Protein AF-A0A7S2HKS1-F1 (afdb_monomer_lite)

Structure (mmCIF, N/CA/C/O backbone):
data_AF-A0A7S2HKS1-F1
#
_entry.id   AF-A0A7S2HKS1-F1
#
loop_
_atom_site.group_PDB
_atom_site.id
_atom_site.type_symbol
_atom_site.label_atom_id
_atom_site.label_alt_id
_atom_site.label_comp_id
_atom_site.label_asym_id
_atom_site.label_entity_id
_atom_site.label_seq_id
_atom_site.pdbx_PDB_ins_code
_atom_site.Cartn_x
_atom_site.Cartn_y
_atom_site.Cartn_z
_atom_site.occupancy
_atom_site.B_iso_or_equiv
_atom_site.auth_seq_id
_atom_site.auth_comp_id
_atom_site.auth_asym_id
_atom_site.auth_atom_id
_atom_site.pdbx_PDB_model_num
ATOM 1 N N . ASP A 1 1 ? 6.306 -8.922 8.620 1.00 60.72 1 ASP A N 1
ATOM 2 C CA . ASP A 1 1 ? 5.265 -7.931 8.280 1.00 60.72 1 ASP A CA 1
ATOM 3 C C . ASP A 1 1 ? 4.071 -8.601 7.630 1.00 60.72 1 ASP A C 1
ATOM 5 O O . ASP A 1 1 ? 4.228 -9.207 6.577 1.00 60.72 1 ASP A O 1
ATOM 9 N N . ALA A 1 2 ? 2.890 -8.480 8.241 1.00 64.69 2 ALA A N 1
ATOM 10 C CA . ALA A 1 2 ? 1.619 -9.014 7.730 1.00 64.69 2 ALA A CA 1
ATOM 11 C C . ALA A 1 2 ? 1.342 -8.636 6.260 1.00 64.69 2 ALA A C 1
ATOM 13 O O . ALA A 1 2 ? 0.835 -9.431 5.475 1.00 64.69 2 ALA A O 1
ATOM 14 N N . VAL A 1 3 ? 1.780 -7.439 5.858 1.00 67.31 3 VAL A N 1
ATOM 15 C CA . VAL A 1 3 ? 1.648 -6.917 4.490 1.00 67.31 3 VAL A CA 1
ATOM 16 C C . VAL A 1 3 ? 2.404 -7.772 3.468 1.00 67.31 3 VAL A C 1
ATOM 18 O O . VAL A 1 3 ? 1.945 -7.926 2.342 1.00 67.31 3 VAL A O 1
ATOM 21 N N . TYR A 1 4 ? 3.550 -8.350 3.845 1.00 70.81 4 TYR A N 1
ATOM 22 C CA . TYR A 1 4 ? 4.342 -9.205 2.956 1.00 70.81 4 TYR A CA 1
ATOM 23 C C . TYR A 1 4 ? 3.712 -10.584 2.750 1.00 70.81 4 TYR A C 1
ATOM 25 O O . TYR A 1 4 ? 3.828 -11.147 1.663 1.00 70.81 4 TYR A O 1
ATOM 33 N N . ALA A 1 5 ? 3.008 -11.092 3.763 1.00 70.69 5 ALA A N 1
ATOM 34 C CA . ALA A 1 5 ? 2.271 -12.348 3.675 1.00 70.69 5 ALA A CA 1
ATOM 35 C C . ALA A 1 5 ? 1.023 -12.240 2.779 1.00 70.69 5 ALA A C 1
ATOM 37 O O . ALA A 1 5 ? 0.452 -13.257 2.406 1.00 70.69 5 ALA A O 1
ATOM 38 N N . GLY A 1 6 ? 0.591 -11.020 2.426 1.00 65.62 6 GLY A N 1
ATOM 39 C CA . GLY A 1 6 ? -0.648 -10.806 1.670 1.00 65.62 6 GLY A CA 1
ATOM 40 C C . GLY A 1 6 ? -1.906 -11.158 2.455 1.00 65.62 6 GLY A C 1
ATOM 41 O O . GLY A 1 6 ? -2.995 -11.228 1.885 1.00 65.62 6 GLY A O 1
ATOM 42 N N . GLU A 1 7 ? -1.772 -11.361 3.764 1.00 73.50 7 GLU A N 1
ATOM 43 C CA . GLU A 1 7 ? -2.875 -11.691 4.648 1.00 73.50 7 GLU A CA 1
ATOM 44 C C . GLU A 1 7 ? -3.752 -10.457 4.848 1.00 73.50 7 GLU A C 1
ATOM 46 O O . GLU A 1 7 ? -3.528 -9.627 5.732 1.00 73.50 7 GLU A O 1
ATOM 51 N N . LEU A 1 8 ? -4.789 -10.355 4.016 1.00 72.44 8 LEU A N 1
ATOM 52 C CA . LEU A 1 8 ? -5.833 -9.343 4.144 1.00 72.44 8 LEU A CA 1
ATOM 53 C C . LEU A 1 8 ? -6.385 -9.301 5.573 1.00 72.44 8 LEU A C 1
ATOM 55 O O . LEU A 1 8 ? -6.566 -8.217 6.116 1.00 72.44 8 LEU A O 1
ATOM 59 N N . THR A 1 9 ? -6.590 -10.469 6.185 1.00 74.00 9 THR A N 1
ATOM 60 C CA . THR A 1 9 ? -7.102 -10.620 7.550 1.00 74.00 9 THR A CA 1
ATOM 61 C C . THR A 1 9 ? -6.151 -10.031 8.586 1.00 74.00 9 THR A C 1
ATOM 63 O O . THR A 1 9 ? -6.595 -9.358 9.506 1.00 74.00 9 THR A O 1
ATOM 66 N N . ALA A 1 10 ? -4.839 -10.208 8.423 1.00 71.50 10 ALA A N 1
ATOM 67 C CA . ALA A 1 10 ? -3.865 -9.629 9.339 1.00 71.50 10 ALA A CA 1
ATOM 68 C C . ALA A 1 10 ? -3.804 -8.099 9.196 1.00 71.50 10 ALA A C 1
ATOM 70 O O . ALA A 1 10 ? -3.773 -7.390 10.198 1.00 71.50 10 ALA A O 1
ATOM 71 N N . CYS A 1 11 ? -3.872 -7.566 7.969 1.00 67.62 11 CYS A N 1
ATOM 72 C CA . CYS A 1 11 ? -4.002 -6.121 7.753 1.00 67.62 11 CYS A CA 1
ATOM 73 C C . CYS A 1 11 ? -5.328 -5.564 8.302 1.00 67.62 11 CYS A C 1
ATOM 75 O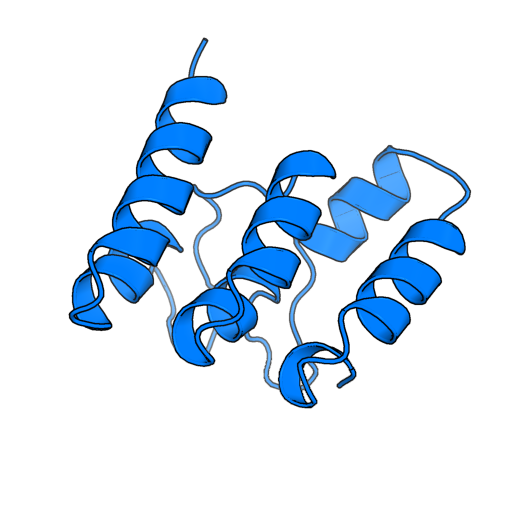 O . CYS A 1 11 ? -5.341 -4.462 8.840 1.00 67.62 11 CYS A O 1
ATOM 77 N N . GLN A 1 12 ? -6.424 -6.319 8.188 1.00 70.25 12 GLN A N 1
ATOM 78 C CA . GLN A 1 12 ? -7.728 -5.974 8.759 1.00 70.25 12 GLN A CA 1
ATOM 79 C C . GLN A 1 12 ? -7.695 -5.952 10.280 1.00 70.25 12 GLN A C 1
ATOM 81 O O . GLN A 1 12 ? -8.166 -4.986 10.862 1.00 70.25 12 GLN A O 1
ATOM 86 N N . ASN A 1 13 ? -7.105 -6.965 10.912 1.00 70.25 13 ASN A N 1
ATOM 87 C CA . ASN A 1 13 ? -6.995 -7.045 12.365 1.00 70.25 13 ASN A CA 1
ATOM 88 C C . ASN A 1 13 ? -6.140 -5.897 12.910 1.00 70.25 13 ASN A C 1
ATOM 90 O O . ASN A 1 13 ? -6.578 -5.204 13.819 1.00 70.25 13 ASN A O 1
ATOM 94 N N . LEU A 1 14 ? -4.997 -5.603 12.278 1.00 67.88 14 LEU A N 1
ATOM 95 C CA . LEU A 1 14 ? -4.156 -4.458 12.650 1.00 67.88 14 LEU A CA 1
ATOM 96 C C . LEU A 1 14 ? -4.891 -3.113 12.532 1.00 67.88 14 LEU A C 1
ATOM 98 O O . LEU A 1 14 ? -4.631 -2.204 13.311 1.00 67.88 14 LEU A O 1
ATOM 102 N N . LEU A 1 15 ? -5.806 -2.969 11.567 1.00 67.38 15 LEU A N 1
ATOM 103 C CA . LEU A 1 15 ? -6.627 -1.762 11.417 1.00 67.38 15 LEU A CA 1
ATOM 104 C C . LEU A 1 15 ? -7.849 -1.741 12.343 1.00 67.38 15 LEU A C 1
ATOM 106 O O . LEU A 1 15 ? -8.282 -0.660 12.742 1.00 67.38 15 LEU A O 1
ATOM 110 N N . ALA A 1 16 ? -8.386 -2.909 12.694 1.00 69.56 16 ALA A N 1
ATOM 111 C CA . ALA A 1 16 ? -9.471 -3.071 13.657 1.00 69.56 16 ALA A CA 1
ATOM 112 C C . ALA A 1 16 ? -9.001 -2.835 15.101 1.00 69.56 16 ALA A C 1
ATOM 114 O O . ALA A 1 16 ? -9.784 -2.375 15.924 1.00 69.56 16 ALA A O 1
ATOM 115 N N . GLU A 1 17 ? -7.727 -3.099 15.397 1.00 68.25 17 GLU A N 1
ATOM 116 C CA . GLU A 1 17 ? -7.092 -2.782 16.682 1.00 68.25 17 GLU A CA 1
ATOM 117 C C . GLU A 1 17 ? -6.871 -1.270 16.881 1.00 68.25 17 GLU A C 1
ATOM 119 O O . GLU A 1 17 ? -6.747 -0.806 18.014 1.00 68.25 17 GLU A O 1
ATOM 124 N N . CYS A 1 18 ? -6.868 -0.471 15.807 1.00 65.75 18 CYS A N 1
ATOM 125 C CA . CYS A 1 18 ? -6.829 0.985 15.915 1.00 65.75 18 CYS A CA 1
ATOM 126 C C . CYS A 1 18 ? -8.200 1.535 16.339 1.00 65.75 18 CYS A C 1
ATOM 128 O O . CYS A 1 18 ? -9.116 1.637 15.524 1.00 65.75 18 CYS A O 1
ATOM 130 N N . ASN A 1 19 ? -8.311 1.988 17.588 1.00 66.88 19 ASN A N 1
ATOM 131 C CA . ASN A 1 19 ? -9.538 2.559 18.164 1.00 66.88 19 ASN A CA 1
ATOM 132 C C . ASN A 1 19 ? -9.945 3.937 17.588 1.00 66.88 19 ASN A C 1
ATOM 134 O O . ASN A 1 19 ? -10.978 4.485 17.976 1.00 66.88 19 ASN A O 1
ATOM 138 N N . ASN A 1 20 ? -9.143 4.542 16.700 1.00 72.12 20 ASN A N 1
ATOM 139 C CA . ASN A 1 20 ? -9.298 5.937 16.281 1.00 72.12 20 ASN A CA 1
ATOM 140 C C . ASN A 1 20 ? -8.941 6.108 14.792 1.00 72.12 20 ASN A C 1
ATOM 142 O O . ASN A 1 20 ? -7.901 5.619 14.348 1.00 72.12 20 ASN A O 1
ATOM 146 N N . GLU A 1 21 ? -9.707 6.913 14.042 1.00 66.94 21 GLU A N 1
ATOM 147 C CA . GLU A 1 21 ? -9.420 7.242 12.627 1.00 66.94 21 GLU A CA 1
ATOM 148 C C . GLU A 1 21 ? -8.021 7.850 12.424 1.00 66.94 21 GLU A C 1
ATOM 150 O O . GLU A 1 21 ? -7.366 7.624 11.406 1.00 66.94 21 GLU A O 1
ATOM 155 N N . ASN A 1 22 ? -7.531 8.601 13.415 1.00 66.50 22 ASN A N 1
ATOM 156 C CA . ASN A 1 22 ? -6.203 9.213 13.376 1.00 66.50 22 ASN A CA 1
ATOM 157 C C . ASN A 1 22 ? -5.078 8.173 13.515 1.00 66.50 22 ASN A C 1
ATOM 159 O O . ASN A 1 22 ? -4.047 8.288 12.851 1.00 66.50 22 ASN A O 1
ATOM 163 N N . GLU A 1 23 ? -5.279 7.143 14.342 1.00 67.06 23 GLU A N 1
ATOM 164 C CA . GLU A 1 23 ? -4.341 6.022 14.445 1.00 67.06 23 GLU A CA 1
ATOM 165 C C . GLU A 1 23 ? -4.388 5.155 13.191 1.00 67.06 23 GLU A C 1
ATOM 167 O O . GLU A 1 23 ? -3.333 4.822 12.653 1.00 67.06 23 GLU A O 1
ATOM 172 N N . GLN A 1 24 ? -5.585 4.903 12.647 1.00 67.81 24 GLN A N 1
ATOM 173 C CA . GLN A 1 24 ? -5.745 4.216 11.364 1.00 67.81 24 GLN A CA 1
ATOM 174 C C . GLN A 1 24 ? -5.006 4.954 10.243 1.00 67.81 24 GLN A C 1
ATOM 176 O O . GLN A 1 24 ? -4.192 4.346 9.552 1.00 67.81 24 GLN A O 1
ATOM 181 N N . ARG A 1 25 ? -5.185 6.277 10.113 1.00 67.31 25 ARG A N 1
ATOM 182 C CA . ARG A 1 25 ? -4.466 7.110 9.129 1.00 67.31 25 ARG A CA 1
ATOM 183 C C . ARG A 1 25 ? -2.949 7.062 9.294 1.00 67.31 25 ARG A C 1
ATOM 185 O O . ARG A 1 25 ? -2.213 7.075 8.304 1.00 67.31 25 ARG A O 1
ATOM 192 N N . LYS A 1 26 ? -2.464 7.036 10.534 1.00 69.62 26 LYS A N 1
ATOM 193 C CA . LYS A 1 26 ? -1.032 6.955 10.834 1.00 69.62 26 LYS A CA 1
ATOM 194 C C . LYS A 1 26 ? -0.474 5.566 10.512 1.00 69.62 26 LYS A C 1
ATOM 196 O O . LYS A 1 26 ? 0.633 5.478 9.989 1.00 69.62 26 LYS A O 1
ATOM 201 N N . MET A 1 27 ? -1.262 4.517 10.746 1.00 70.19 27 MET A N 1
ATOM 202 C CA . MET A 1 27 ? -0.944 3.121 10.438 1.00 70.19 27 MET A CA 1
ATOM 203 C C . MET A 1 27 ? -0.889 2.869 8.923 1.00 70.19 27 MET A C 1
ATOM 205 O O . MET A 1 27 ? 0.077 2.296 8.425 1.00 70.19 27 MET A O 1
ATOM 209 N N . VAL A 1 28 ? -1.875 3.337 8.151 1.00 73.81 28 VAL A N 1
ATOM 210 C CA . VAL A 1 28 ? -1.909 3.118 6.688 1.00 73.81 28 VAL A CA 1
ATOM 211 C C . VAL A 1 28 ? -0.821 3.885 5.931 1.00 73.81 28 VAL A C 1
ATOM 213 O O . VAL A 1 28 ? -0.381 3.445 4.869 1.00 73.81 28 VAL A O 1
ATOM 216 N N . ASN A 1 29 ? -0.355 5.007 6.488 1.00 74.00 29 ASN A N 1
ATOM 217 C CA . ASN A 1 29 ? 0.798 5.758 5.985 1.00 74.00 29 ASN A CA 1
ATOM 218 C C . ASN A 1 29 ? 2.116 5.350 6.673 1.00 74.00 29 ASN A C 1
ATOM 220 O O . ASN A 1 29 ? 3.144 6.003 6.477 1.00 74.00 29 ASN A O 1
ATOM 224 N N . HIS A 1 30 ? 2.103 4.283 7.477 1.00 75.56 30 HIS A N 1
ATOM 225 C CA . HIS A 1 30 ? 3.293 3.776 8.144 1.00 75.56 30 HIS A CA 1
ATOM 226 C C . HIS A 1 30 ? 4.214 3.053 7.153 1.00 75.56 30 HIS A C 1
ATOM 228 O O . HIS A 1 30 ? 3.808 2.594 6.078 1.00 75.56 30 HIS A O 1
ATOM 234 N N . THR A 1 31 ? 5.486 2.941 7.526 1.00 75.56 31 THR A N 1
ATOM 235 C CA . THR A 1 31 ? 6.492 2.191 6.775 1.00 75.56 31 THR A CA 1
ATOM 236 C C . THR A 1 31 ? 6.732 0.809 7.384 1.00 75.56 31 THR A C 1
ATOM 238 O O . THR A 1 31 ? 6.669 0.643 8.598 1.00 75.56 31 THR A O 1
ATOM 241 N N . THR A 1 32 ? 7.036 -0.191 6.566 1.00 75.06 32 THR A N 1
ATOM 242 C CA . THR A 1 32 ? 7.473 -1.525 6.996 1.00 75.06 32 THR A CA 1
ATOM 243 C C . THR A 1 32 ? 8.779 -1.459 7.783 1.00 75.06 32 THR A C 1
ATOM 245 O O . THR A 1 32 ? 9.449 -0.422 7.814 1.00 75.06 32 THR A O 1
ATOM 248 N N . VAL A 1 33 ? 9.217 -2.589 8.347 1.00 72.12 33 VAL A N 1
ATOM 249 C CA . VAL A 1 33 ? 10.538 -2.682 9.004 1.00 72.12 33 VAL A CA 1
ATOM 250 C C . VAL A 1 33 ? 11.702 -2.357 8.057 1.00 72.12 33 VAL A C 1
ATOM 252 O O . VAL A 1 33 ? 12.797 -2.032 8.501 1.00 72.12 33 VAL A O 1
ATOM 255 N N . ARG A 1 34 ? 11.466 -2.406 6.738 1.00 66.88 34 ARG A N 1
ATOM 256 C CA . ARG A 1 34 ? 12.418 -2.015 5.685 1.00 66.88 34 ARG A CA 1
ATOM 257 C C . ARG A 1 34 ? 12.320 -0.536 5.289 1.00 66.88 34 ARG A C 1
ATOM 259 O O . ARG A 1 34 ? 13.001 -0.103 4.363 1.00 66.88 34 ARG A O 1
ATOM 266 N N . GLY A 1 35 ? 11.461 0.229 5.958 1.00 70.00 35 GLY A N 1
ATOM 267 C CA . GLY A 1 35 ? 11.189 1.633 5.665 1.00 70.00 35 GLY A CA 1
ATOM 268 C C . GLY A 1 35 ? 10.327 1.868 4.417 1.00 70.00 35 GLY A C 1
ATOM 269 O O . GLY A 1 35 ? 10.157 3.018 4.014 1.00 70.00 35 GLY A O 1
ATOM 270 N N . GLU A 1 36 ? 9.749 0.816 3.824 1.00 72.75 36 GLU A N 1
ATOM 271 C CA . GLU A 1 36 ? 8.857 0.925 2.662 1.00 72.75 36 GLU A CA 1
ATOM 272 C C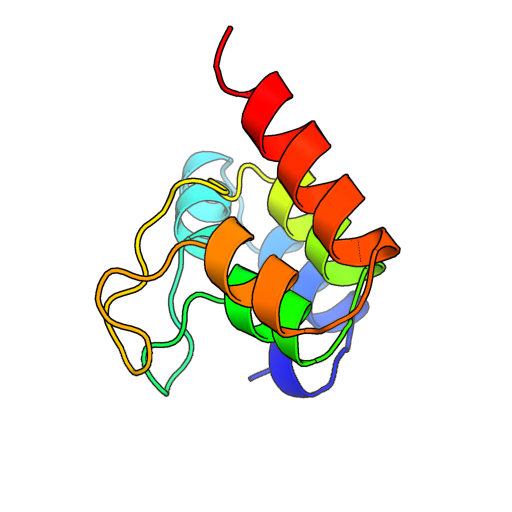 . GLU A 1 36 ? 7.457 1.324 3.099 1.00 72.75 36 GLU A C 1
ATOM 274 O O . GLU A 1 36 ? 6.910 0.726 4.015 1.00 72.75 36 GLU A O 1
ATOM 279 N N . LEU A 1 37 ? 6.817 2.266 2.414 1.00 80.44 37 LEU A N 1
ATOM 280 C CA . LEU A 1 37 ? 5.416 2.579 2.689 1.00 80.44 37 LEU A CA 1
ATOM 281 C C . LEU A 1 37 ? 4.540 1.326 2.502 1.00 80.44 37 LEU A C 1
ATOM 283 O O . LEU A 1 37 ? 4.627 0.655 1.472 1.00 80.44 37 LEU A O 1
ATOM 287 N N . VAL A 1 38 ? 3.675 1.019 3.469 1.00 81.31 38 VAL A N 1
ATOM 288 C CA . VAL A 1 38 ? 2.827 -0.190 3.454 1.00 81.31 38 VAL A CA 1
ATOM 289 C C . VAL A 1 38 ? 1.989 -0.288 2.171 1.00 81.31 38 V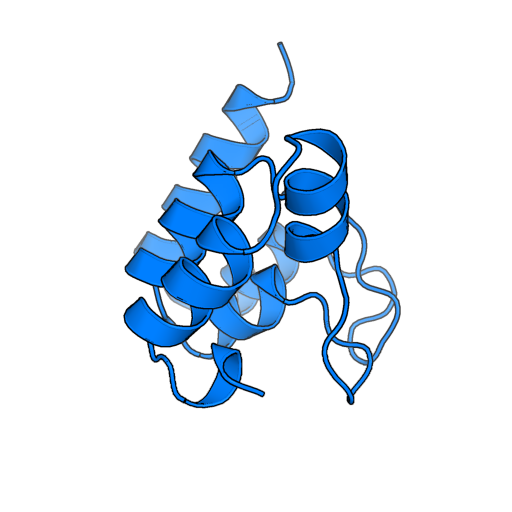AL A C 1
ATOM 291 O O . VAL A 1 38 ? 1.920 -1.352 1.551 1.00 81.31 38 VAL A O 1
ATOM 294 N N . LEU A 1 39 ? 1.453 0.841 1.694 1.00 83.19 39 LEU A N 1
ATOM 295 C CA . LEU A 1 39 ? 0.728 0.923 0.424 1.00 83.19 39 LEU A CA 1
ATOM 296 C C . LEU A 1 39 ? 1.586 0.482 -0.778 1.00 83.19 39 LEU A C 1
ATOM 298 O O . LEU A 1 39 ? 1.105 -0.252 -1.635 1.00 83.19 39 LEU A O 1
ATOM 302 N N . ILE A 1 40 ? 2.868 0.863 -0.823 1.00 80.12 40 ILE A N 1
ATOM 303 C CA . ILE A 1 40 ? 3.810 0.493 -1.898 1.00 80.12 40 ILE A CA 1
ATOM 304 C C . ILE A 1 40 ? 4.065 -1.005 -1.922 1.00 80.12 40 ILE A C 1
ATOM 306 O O . ILE A 1 40 ? 4.139 -1.599 -2.997 1.00 80.12 40 ILE A O 1
ATOM 310 N N . VAL A 1 41 ? 4.199 -1.621 -0.750 1.00 82.12 41 VAL A N 1
ATOM 311 C CA . VAL A 1 41 ? 4.406 -3.065 -0.656 1.00 82.12 41 VAL A CA 1
ATOM 312 C C . VAL A 1 41 ? 3.182 -3.801 -1.193 1.00 82.12 41 VAL A C 1
ATOM 314 O O . VAL A 1 41 ? 3.351 -4.687 -2.023 1.00 82.12 41 VAL A O 1
ATOM 317 N N . ALA A 1 42 ? 1.967 -3.375 -0.836 1.00 83.44 42 ALA A N 1
ATOM 318 C CA . ALA A 1 42 ? 0.737 -3.947 -1.390 1.00 83.44 42 ALA A CA 1
ATOM 319 C C . ALA A 1 42 ? 0.646 -3.789 -2.920 1.00 83.44 42 ALA A C 1
ATOM 321 O O . ALA A 1 42 ? 0.204 -4.700 -3.611 1.00 83.44 42 ALA A O 1
ATOM 322 N N . ILE A 1 43 ? 1.111 -2.663 -3.468 1.00 83.69 43 ILE A N 1
ATOM 323 C CA . ILE A 1 43 ? 1.155 -2.411 -4.919 1.00 83.69 43 ILE A CA 1
ATOM 324 C C . ILE A 1 43 ? 2.167 -3.321 -5.614 1.00 83.69 43 ILE A C 1
ATOM 326 O O . ILE A 1 43 ? 1.871 -3.898 -6.658 1.00 83.69 43 ILE A O 1
ATOM 330 N N . ARG A 1 44 ? 3.367 -3.446 -5.039 1.00 81.44 44 ARG A N 1
ATOM 331 C CA . ARG A 1 44 ? 4.469 -4.235 -5.601 1.00 81.44 44 ARG A CA 1
ATOM 332 C C . ARG A 1 44 ? 4.187 -5.732 -5.537 1.00 81.44 44 ARG A C 1
ATOM 334 O O . ARG A 1 44 ? 4.514 -6.443 -6.478 1.00 81.44 44 ARG A O 1
ATOM 341 N N . LEU A 1 45 ? 3.619 -6.188 -4.423 1.00 82.25 45 LEU A N 1
ATOM 342 C CA . LEU A 1 45 ? 3.214 -7.579 -4.213 1.00 82.25 45 LEU A CA 1
ATOM 343 C C . LEU A 1 45 ? 1.860 -7.901 -4.840 1.00 82.25 45 LEU A C 1
ATOM 345 O O . LEU A 1 45 ? 1.450 -9.053 -4.833 1.00 82.25 45 LEU A O 1
ATOM 349 N N . GLU A 1 46 ? 1.211 -6.895 -5.424 1.00 80.81 46 GLU A N 1
ATOM 350 C CA . GLU A 1 46 ? 0.011 -7.063 -6.219 1.00 80.81 46 GLU A CA 1
ATOM 351 C C . GLU A 1 46 ? -1.197 -7.576 -5.422 1.00 80.81 46 GLU A C 1
ATOM 353 O O . GLU A 1 46 ? -1.918 -8.488 -5.820 1.00 80.81 46 GLU A O 1
ATOM 358 N N . TYR A 1 47 ? -1.442 -6.939 -4.281 1.00 85.25 47 TYR A N 1
ATOM 359 C CA . TYR A 1 47 ? -2.542 -7.259 -3.382 1.00 85.25 47 TYR A CA 1
ATOM 360 C C . TYR A 1 47 ? -3.673 -6.231 -3.510 1.00 85.25 47 TYR A C 1
ATOM 362 O O . TYR A 1 47 ? -3.821 -5.375 -2.638 1.00 85.25 47 TYR A O 1
ATOM 370 N N . PRO A 1 48 ? -4.525 -6.301 -4.555 1.00 82.50 48 PRO A N 1
ATOM 371 C CA . PRO A 1 48 ? -5.559 -5.298 -4.812 1.00 82.50 48 PRO A CA 1
ATOM 372 C C . PRO A 1 48 ? -6.556 -5.144 -3.663 1.00 82.50 48 PRO A C 1
ATOM 374 O O . PRO A 1 48 ? -7.041 -4.042 -3.418 1.00 82.50 48 PRO A O 1
ATOM 377 N N . ASN A 1 49 ? -6.851 -6.229 -2.943 1.00 85.44 49 ASN A N 1
ATOM 378 C CA . ASN A 1 49 ? -7.736 -6.191 -1.779 1.00 85.44 49 ASN A CA 1
ATOM 379 C C . ASN A 1 49 ? -7.106 -5.392 -0.634 1.00 85.44 49 ASN A C 1
ATOM 381 O O . ASN A 1 49 ? -7.765 -4.538 -0.049 1.00 85.44 49 ASN A O 1
ATOM 385 N N . VAL A 1 50 ? -5.814 -5.608 -0.373 1.00 83.25 50 VAL A N 1
ATOM 386 C CA . VAL A 1 50 ? -5.055 -4.852 0.631 1.00 83.25 50 VAL A CA 1
ATOM 387 C C . VAL A 1 50 ? -4.909 -3.393 0.193 1.00 83.25 50 VAL A C 1
ATOM 389 O O . VAL A 1 50 ? -5.135 -2.493 0.993 1.00 83.25 50 VAL A O 1
ATOM 392 N N . THR A 1 51 ? -4.620 -3.129 -1.086 1.00 84.19 51 THR A N 1
ATOM 393 C CA . THR A 1 51 ? -4.541 -1.769 -1.646 1.00 84.19 51 THR A CA 1
ATOM 394 C C . THR A 1 51 ? -5.854 -1.007 -1.467 1.00 84.19 51 THR A C 1
ATOM 396 O O . THR A 1 51 ? -5.838 0.116 -0.968 1.00 84.19 51 THR A O 1
ATOM 399 N N . LYS A 1 52 ? -6.994 -1.619 -1.819 1.00 83.81 52 LYS A N 1
ATOM 400 C CA . LYS A 1 52 ? -8.330 -1.037 -1.612 1.00 83.81 52 LYS A CA 1
ATOM 401 C C . LYS A 1 52 ? -8.582 -0.715 -0.151 1.00 83.81 52 LYS A C 1
ATOM 403 O O . LYS A 1 52 ? -9.076 0.365 0.153 1.00 83.81 52 LYS A O 1
ATOM 408 N N . LEU A 1 53 ? -8.237 -1.646 0.731 1.00 82.75 53 LEU A N 1
ATOM 409 C CA . LEU A 1 53 ? -8.467 -1.500 2.155 1.00 82.75 53 LEU A CA 1
ATOM 410 C C . LEU A 1 53 ? -7.648 -0.340 2.729 1.00 82.75 53 LEU A C 1
ATOM 412 O O . LEU A 1 53 ? -8.205 0.554 3.354 1.00 82.75 53 LEU A O 1
ATOM 416 N N . LEU A 1 54 ? -6.351 -0.281 2.428 1.00 82.31 54 LEU A N 1
ATOM 417 C CA . LEU A 1 54 ? -5.483 0.816 2.859 1.00 82.31 54 LEU A CA 1
ATOM 418 C C . LEU A 1 54 ? -6.004 2.179 2.380 1.00 82.31 54 LEU A C 1
ATOM 420 O O . LEU A 1 54 ? -6.079 3.118 3.166 1.00 82.31 54 LEU A O 1
ATOM 424 N N . ILE A 1 55 ? -6.409 2.280 1.111 1.00 82.56 55 ILE A N 1
ATOM 425 C CA . ILE A 1 55 ? -6.984 3.508 0.538 1.00 82.56 55 ILE A CA 1
ATOM 426 C C . ILE A 1 55 ? -8.292 3.887 1.240 1.00 82.56 55 ILE A C 1
ATOM 428 O O . ILE A 1 55 ? -8.479 5.054 1.582 1.00 82.56 55 ILE A O 1
ATOM 432 N N . ALA A 1 56 ? -9.179 2.918 1.484 1.00 81.56 56 ALA A N 1
ATOM 433 C CA . ALA A 1 56 ? -10.451 3.142 2.169 1.00 81.56 56 ALA A CA 1
ATOM 434 C C . ALA A 1 56 ? -10.258 3.671 3.599 1.00 81.56 56 ALA A C 1
ATOM 436 O O . ALA A 1 56 ? -11.026 4.514 4.047 1.00 81.56 56 ALA A O 1
ATOM 437 N N . HIS A 1 57 ? -9.190 3.245 4.276 1.00 77.75 57 HIS A N 1
ATOM 438 C CA . HIS A 1 57 ? -8.803 3.730 5.604 1.00 77.75 57 HIS A CA 1
ATOM 439 C C . HIS A 1 57 ? -7.938 5.009 5.575 1.00 77.75 57 HIS A C 1
ATOM 441 O O . HIS A 1 57 ? -7.363 5.403 6.589 1.00 77.75 57 HIS A O 1
ATOM 447 N N . GLY A 1 58 ? -7.841 5.693 4.430 1.00 78.12 58 GLY A N 1
ATOM 448 C CA . GLY A 1 58 ? -7.185 6.998 4.324 1.00 78.12 58 GLY A CA 1
ATOM 449 C C . GLY A 1 58 ? -5.689 6.953 4.010 1.00 78.12 58 GLY A C 1
ATOM 450 O O . GLY A 1 58 ? -4.984 7.926 4.293 1.00 78.12 58 GLY A O 1
ATOM 451 N N . ALA A 1 59 ? -5.183 5.861 3.423 1.00 79.94 59 ALA A N 1
ATOM 452 C CA . ALA A 1 59 ? -3.838 5.858 2.853 1.00 79.94 59 ALA A CA 1
ATOM 453 C C . ALA A 1 59 ? -3.747 6.945 1.789 1.00 79.94 59 ALA A C 1
ATOM 455 O O . ALA A 1 59 ? -4.579 7.007 0.883 1.00 79.94 59 ALA A O 1
ATOM 456 N N . ASN A 1 60 ? -2.734 7.799 1.895 1.00 77.69 60 ASN A N 1
ATOM 457 C CA . ASN A 1 60 ? -2.563 8.888 0.954 1.00 77.69 60 ASN A CA 1
ATOM 458 C C . ASN A 1 60 ? -1.732 8.387 -0.248 1.00 77.69 60 ASN A C 1
ATOM 460 O O . ASN A 1 60 ? -0.533 8.116 -0.088 1.00 77.69 60 ASN A O 1
ATOM 464 N N . PRO A 1 61 ? -2.333 8.276 -1.452 1.00 75.44 61 PRO A N 1
ATOM 465 C CA . PRO A 1 61 ? -1.654 7.790 -2.652 1.00 75.44 61 PRO A CA 1
ATOM 466 C C . PRO A 1 61 ? -0.591 8.766 -3.183 1.00 75.44 61 PRO A C 1
ATOM 468 O O . PRO A 1 61 ? 0.221 8.382 -4.025 1.00 75.44 61 PRO A O 1
ATOM 471 N N . ALA A 1 62 ? -0.563 10.008 -2.692 1.00 76.12 62 ALA A N 1
ATOM 472 C CA . ALA A 1 62 ? 0.450 11.012 -3.010 1.00 76.12 62 ALA A CA 1
ATOM 473 C C . ALA A 1 62 ? 1.668 10.963 -2.072 1.00 76.12 62 ALA A C 1
ATOM 475 O O . ALA A 1 62 ? 2.659 11.660 -2.309 1.00 76.12 62 ALA A O 1
ATOM 476 N N . THR A 1 63 ? 1.627 10.148 -1.010 1.00 76.88 63 THR A N 1
ATOM 477 C CA . THR A 1 63 ? 2.722 10.057 -0.037 1.00 76.88 63 THR A CA 1
ATOM 478 C C . THR A 1 63 ? 4.012 9.637 -0.724 1.00 76.88 63 THR A C 1
ATOM 480 O O . THR A 1 63 ? 4.109 8.556 -1.302 1.00 76.88 63 THR A O 1
ATOM 483 N N . LYS A 1 64 ? 5.036 10.485 -0.633 1.00 73.38 64 LYS A N 1
ATOM 484 C CA . LYS A 1 64 ? 6.363 10.156 -1.146 1.00 73.38 64 LYS A CA 1
ATOM 485 C C . LYS A 1 64 ? 7.020 9.130 -0.233 1.00 73.38 64 LYS A C 1
ATOM 487 O O . LYS A 1 64 ? 7.134 9.333 0.976 1.00 73.38 64 LYS A O 1
ATOM 492 N N . CYS A 1 65 ? 7.482 8.040 -0.826 1.00 69.25 65 CYS A N 1
ATOM 493 C CA . CYS A 1 65 ? 8.278 7.045 -0.134 1.00 69.25 65 CYS A CA 1
ATOM 494 C C . CYS A 1 65 ? 9.610 7.661 0.309 1.00 69.25 65 CYS A C 1
ATOM 496 O O . CYS A 1 65 ? 10.202 8.474 -0.406 1.00 69.25 65 CYS A O 1
ATOM 498 N N . LYS A 1 66 ? 10.093 7.256 1.486 1.00 69.69 66 LYS A N 1
ATOM 499 C CA . LYS A 1 66 ? 11.409 7.669 1.991 1.00 69.69 66 LYS A CA 1
ATOM 500 C C . LYS A 1 66 ? 12.507 6.694 1.577 1.00 69.69 66 LYS A C 1
ATOM 502 O O . LYS A 1 66 ? 13.506 7.134 1.031 1.00 69.69 66 LYS A O 1
ATOM 507 N N . VAL A 1 67 ? 12.327 5.390 1.777 1.00 64.38 67 VAL A N 1
ATOM 508 C CA . VAL A 1 67 ? 13.292 4.343 1.386 1.00 64.38 67 VAL A CA 1
ATOM 509 C C . VAL A 1 67 ? 12.552 3.043 1.037 1.00 64.38 67 VAL A C 1
ATOM 511 O O . VAL A 1 67 ? 11.396 2.890 1.423 1.00 64.38 67 VAL A O 1
ATOM 514 N N . PRO A 1 68 ? 13.141 2.118 0.253 1.00 61.16 68 PRO A N 1
ATOM 515 C CA . PRO A 1 68 ? 14.287 2.293 -0.638 1.00 61.16 68 PRO A CA 1
ATOM 516 C C . PRO A 1 68 ? 13.930 3.123 -1.887 1.00 61.16 68 PRO A C 1
ATOM 518 O O . PRO A 1 68 ? 14.809 3.502 -2.649 1.00 61.16 68 PRO A O 1
ATOM 521 N N . TYR A 1 69 ? 12.649 3.444 -2.097 1.00 66.50 69 TYR A N 1
ATOM 522 C CA . TYR A 1 69 ? 12.163 4.215 -3.246 1.00 66.50 69 TYR A CA 1
ATOM 523 C C . TYR A 1 69 ? 12.062 5.714 -2.930 1.00 66.50 69 TYR A C 1
ATOM 525 O O . TYR A 1 69 ? 10.985 6.295 -3.078 1.00 66.50 69 TYR A O 1
ATOM 533 N N . SER A 1 70 ? 13.140 6.330 -2.433 1.00 68.06 70 SER A N 1
ATOM 534 C CA . SER A 1 70 ? 13.098 7.738 -2.009 1.00 68.06 70 SER A CA 1
ATOM 535 C C . SER A 1 70 ? 12.551 8.638 -3.124 1.00 68.06 70 SER A C 1
ATOM 537 O O . SER A 1 70 ? 12.896 8.494 -4.297 1.00 68.06 70 SER A O 1
ATOM 539 N N . GLY A 1 71 ? 11.590 9.496 -2.781 1.00 71.62 71 GLY A N 1
ATOM 540 C CA . GLY A 1 71 ? 10.943 10.406 -3.729 1.00 71.62 71 GLY A CA 1
ATOM 541 C C . GLY A 1 71 ? 9.930 9.763 -4.687 1.00 71.62 71 GLY A C 1
ATOM 542 O O . GLY A 1 71 ? 9.228 10.495 -5.382 1.00 71.62 71 GLY A O 1
ATOM 543 N N . SER A 1 72 ? 9.791 8.433 -4.709 1.00 79.50 72 SER A N 1
ATOM 544 C CA . SER A 1 72 ? 8.759 7.755 -5.506 1.00 79.50 72 SER A CA 1
ATOM 545 C C . SER A 1 72 ? 7.390 7.850 -4.840 1.00 79.50 72 SER A C 1
ATOM 547 O O . SER A 1 72 ? 7.281 7.789 -3.617 1.00 79.50 72 SER A O 1
ATOM 549 N N . THR A 1 73 ? 6.334 7.940 -5.641 1.00 81.75 73 THR A N 1
ATOM 550 C CA . THR A 1 73 ? 4.946 7.895 -5.170 1.00 81.75 73 THR A CA 1
ATOM 551 C C . THR A 1 73 ? 4.337 6.512 -5.418 1.00 81.75 73 THR A C 1
ATOM 553 O O . THR A 1 73 ? 4.798 5.782 -6.299 1.00 81.75 73 THR A O 1
ATOM 556 N N . PRO A 1 74 ? 3.273 6.138 -4.688 1.00 80.38 74 PRO A N 1
ATOM 557 C CA . PRO A 1 74 ? 2.440 4.974 -4.984 1.00 80.38 74 PRO A CA 1
ATOM 558 C C . PRO A 1 74 ? 2.107 4.828 -6.461 1.00 80.38 74 PRO A C 1
ATOM 560 O O . PRO A 1 74 ? 2.289 3.750 -7.029 1.00 80.38 74 PRO A O 1
ATOM 563 N N . LEU A 1 75 ? 1.740 5.934 -7.107 1.00 82.38 75 LEU A N 1
ATOM 564 C CA . LEU A 1 75 ? 1.459 5.955 -8.534 1.00 82.38 75 LEU A CA 1
ATOM 565 C C . LEU A 1 75 ? 2.696 5.618 -9.379 1.00 82.38 75 LEU A C 1
ATOM 567 O O . LEU A 1 75 ? 2.606 4.768 -10.260 1.00 82.38 75 LEU A O 1
ATOM 571 N N . SER A 1 76 ? 3.866 6.208 -9.098 1.00 83.19 76 SER A N 1
ATOM 572 C CA . SER A 1 76 ? 5.079 5.920 -9.879 1.00 83.19 76 SER A CA 1
ATOM 573 C C . SER A 1 76 ? 5.545 4.470 -9.730 1.00 83.19 76 SER A C 1
ATOM 575 O O . SER A 1 76 ? 6.090 3.891 -10.670 1.00 83.19 76 SER A O 1
ATOM 577 N N . VAL A 1 77 ? 5.312 3.843 -8.574 1.00 83.06 77 VAL A N 1
ATOM 578 C CA . VAL A 1 77 ? 5.613 2.419 -8.379 1.00 83.06 77 VAL A CA 1
ATOM 579 C C . VAL A 1 77 ? 4.592 1.523 -9.075 1.00 83.06 77 VAL A C 1
ATOM 581 O O . VAL A 1 77 ? 4.997 0.549 -9.704 1.00 83.06 77 VAL A O 1
ATOM 584 N N . ALA A 1 78 ? 3.302 1.863 -9.042 1.00 83.00 78 ALA A N 1
ATOM 585 C CA . ALA A 1 78 ? 2.283 1.112 -9.773 1.00 83.00 78 ALA A CA 1
ATOM 586 C C . ALA A 1 78 ? 2.495 1.168 -11.288 1.00 83.00 78 ALA A C 1
ATOM 588 O O . ALA A 1 78 ? 2.400 0.140 -11.950 1.00 83.00 78 ALA A O 1
ATOM 589 N N . MET A 1 79 ? 2.865 2.332 -11.832 1.00 82.94 79 MET A N 1
ATOM 590 C CA . MET A 1 79 ? 3.183 2.472 -13.260 1.00 82.94 79 MET A CA 1
ATOM 591 C C . MET A 1 79 ? 4.335 1.551 -13.680 1.00 82.94 79 MET A C 1
ATOM 593 O O . MET A 1 79 ? 4.314 0.984 -14.768 1.00 82.94 79 MET A O 1
ATOM 597 N N . ARG A 1 80 ? 5.316 1.337 -12.792 1.00 81.25 80 ARG A N 1
ATOM 598 C CA . ARG A 1 80 ? 6.427 0.404 -13.028 1.00 81.25 80 ARG A CA 1
ATOM 599 C C . ARG A 1 80 ? 6.045 -1.067 -12.891 1.00 81.25 8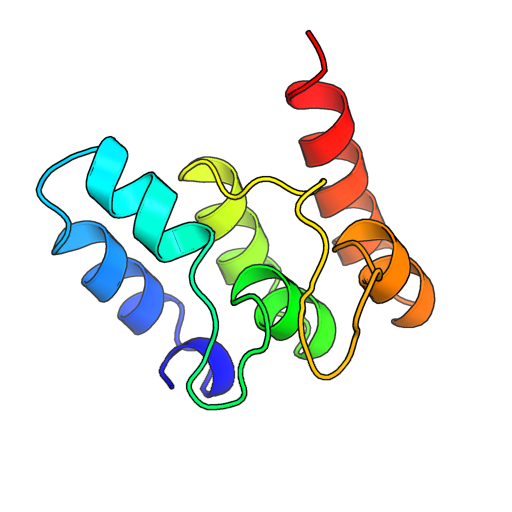0 ARG A C 1
ATOM 601 O O . ARG A 1 80 ? 6.815 -1.907 -13.343 1.00 81.25 80 ARG A O 1
ATOM 608 N N . SER A 1 81 ? 4.910 -1.406 -12.276 1.00 74.25 81 SER A N 1
ATOM 609 C CA . SER A 1 81 ? 4.546 -2.814 -12.075 1.00 74.25 81 SER A CA 1
ATOM 610 C C . SER A 1 81 ? 4.012 -3.491 -13.346 1.00 74.25 81 SER A C 1
ATOM 612 O O . SER A 1 81 ? 3.838 -4.703 -13.347 1.00 74.25 81 SER A O 1
ATOM 614 N N . ASN A 1 82 ? 3.824 -2.751 -14.449 1.00 73.25 82 ASN A N 1
ATOM 615 C CA . ASN A 1 82 ? 3.231 -3.232 -15.708 1.00 73.25 82 ASN A CA 1
ATOM 616 C C . ASN A 1 82 ? 1.827 -3.839 -15.521 1.00 73.25 82 ASN A C 1
ATOM 618 O O . ASN A 1 82 ? 1.424 -4.750 -16.246 1.00 73.25 82 ASN A O 1
ATOM 622 N N . ARG A 1 83 ? 1.079 -3.369 -14.510 1.00 76.19 83 ARG A N 1
ATOM 623 C CA . ARG A 1 83 ? -0.224 -3.940 -14.147 1.00 76.19 83 ARG A CA 1
ATOM 624 C C . ARG A 1 83 ? -1.319 -2.873 -14.115 1.00 76.19 83 ARG A C 1
ATOM 626 O O . ARG A 1 83 ? -1.426 -2.121 -13.143 1.00 76.19 83 ARG A O 1
ATOM 633 N N . PRO A 1 84 ? -2.185 -2.823 -15.140 1.00 79.88 84 PRO A N 1
ATOM 634 C CA . PRO A 1 84 ? -3.144 -1.734 -15.306 1.00 79.88 84 PRO A CA 1
ATOM 635 C C . PRO A 1 84 ? -4.212 -1.682 -14.206 1.00 79.88 84 PRO A C 1
ATOM 637 O O . PRO A 1 84 ? -4.714 -0.605 -13.898 1.00 79.88 84 PRO A O 1
ATOM 640 N N . PHE A 1 85 ? -4.543 -2.812 -13.569 1.00 83.81 85 PHE A N 1
ATOM 641 C CA . PHE A 1 85 ? -5.565 -2.848 -12.518 1.00 83.81 85 PHE A CA 1
ATOM 642 C C . PHE A 1 85 ? -5.150 -2.073 -11.259 1.00 83.81 85 PHE A C 1
ATOM 644 O O . PHE A 1 85 ? -5.914 -1.253 -10.753 1.00 83.81 85 PHE A O 1
ATOM 651 N N . VAL A 1 86 ? -3.925 -2.297 -10.772 1.00 81.19 86 VAL A N 1
ATOM 652 C CA . VAL A 1 86 ? -3.399 -1.606 -9.583 1.00 81.19 86 VAL A CA 1
ATOM 653 C C . VAL A 1 86 ? -3.157 -0.129 -9.885 1.00 81.19 86 VAL A C 1
ATOM 655 O O . VAL A 1 86 ? -3.494 0.724 -9.067 1.00 81.19 86 VAL A O 1
ATOM 658 N N . VAL A 1 87 ? -2.651 0.177 -11.085 1.00 83.69 87 VAL A N 1
ATOM 659 C CA . VAL A 1 87 ? -2.519 1.554 -11.580 1.00 83.69 87 VAL A CA 1
ATOM 660 C C . VAL A 1 87 ? -3.858 2.276 -11.519 1.00 83.69 87 VAL A C 1
ATOM 662 O O . VAL A 1 87 ? -3.948 3.341 -10.919 1.00 83.69 87 VAL A O 1
ATOM 665 N N . ARG A 1 88 ? -4.911 1.674 -12.078 1.00 86.12 88 ARG A N 1
ATOM 666 C CA . ARG A 1 88 ? -6.247 2.268 -12.093 1.00 86.12 88 ARG A CA 1
ATOM 667 C C . ARG A 1 88 ? -6.784 2.512 -10.683 1.00 86.12 88 ARG A C 1
ATOM 669 O O . ARG A 1 88 ? -7.312 3.586 -10.426 1.00 86.12 88 ARG A O 1
ATOM 676 N N . LEU A 1 89 ? -6.585 1.563 -9.769 1.00 84.94 89 LEU A N 1
ATOM 677 C CA . LEU A 1 89 ? -6.971 1.690 -8.360 1.00 84.94 89 LEU A CA 1
ATOM 678 C C . LEU A 1 89 ? -6.334 2.902 -7.676 1.00 84.94 89 LEU A C 1
ATOM 680 O O . LEU A 1 89 ? -7.025 3.663 -7.001 1.00 84.94 89 LEU A O 1
ATOM 684 N N . ILE A 1 90 ? -5.025 3.090 -7.853 1.00 83.12 90 ILE A N 1
ATOM 685 C CA . ILE A 1 90 ? -4.326 4.241 -7.273 1.00 83.12 90 ILE A CA 1
ATOM 686 C C . ILE A 1 90 ? -4.739 5.528 -7.962 1.00 83.12 90 ILE A C 1
ATOM 688 O O . ILE A 1 90 ? -4.935 6.518 -7.273 1.00 83.12 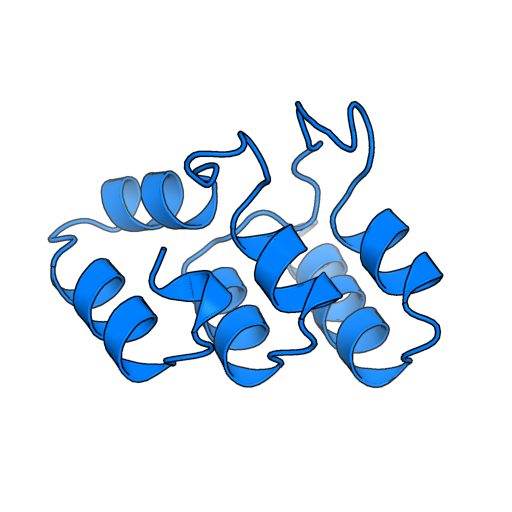90 ILE A O 1
ATOM 692 N N . THR A 1 91 ? -4.870 5.536 -9.288 1.00 84.44 91 THR A N 1
ATOM 693 C CA . THR A 1 91 ? -5.286 6.731 -10.028 1.00 84.44 91 THR A CA 1
ATOM 694 C C . THR A 1 91 ? -6.674 7.189 -9.589 1.00 84.44 91 THR A C 1
ATOM 696 O O . THR A 1 91 ? -6.862 8.365 -9.301 1.00 84.44 91 THR A O 1
ATOM 699 N N . GLU A 1 92 ? -7.633 6.270 -9.463 1.00 84.88 92 GLU A N 1
ATOM 700 C CA . GLU A 1 92 ? -8.970 6.582 -8.946 1.00 84.88 92 GLU A CA 1
ATOM 701 C C . GLU A 1 92 ? -8.907 7.113 -7.506 1.00 84.88 92 GLU A C 1
ATOM 703 O O . GLU A 1 92 ? -9.586 8.082 -7.177 1.00 84.88 92 GLU A O 1
ATOM 708 N N . ALA A 1 93 ? -8.067 6.526 -6.651 1.00 80.31 93 ALA A N 1
ATOM 709 C CA . ALA A 1 93 ? -7.876 6.994 -5.281 1.00 80.31 93 ALA A CA 1
ATOM 710 C C . ALA A 1 93 ? -7.198 8.367 -5.194 1.00 80.31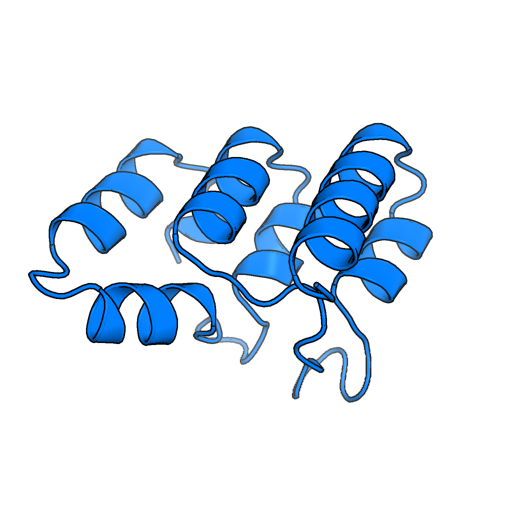 93 ALA A C 1
ATOM 712 O O . ALA A 1 93 ? -7.547 9.171 -4.335 1.00 80.31 93 ALA A O 1
ATOM 713 N N . PHE A 1 94 ? -6.240 8.629 -6.080 1.00 80.62 94 PHE A N 1
ATOM 714 C CA . PHE A 1 94 ? -5.515 9.890 -6.176 1.00 80.62 94 PHE A CA 1
ATOM 715 C C . PHE A 1 94 ? -6.466 11.015 -6.588 1.00 80.62 94 PHE A C 1
ATOM 717 O O . PHE A 1 94 ? -6.567 12.011 -5.883 1.00 80.62 94 PHE A O 1
ATOM 724 N N . LEU A 1 95 ? -7.258 10.800 -7.642 1.00 78.31 95 LEU A N 1
ATOM 725 C CA . LEU A 1 95 ? -8.249 11.769 -8.122 1.00 78.31 95 LEU A CA 1
ATOM 726 C C . LEU A 1 95 ? -9.373 12.042 -7.110 1.00 78.31 95 LEU A C 1
ATOM 728 O O . LEU A 1 95 ? -9.923 13.137 -7.088 1.00 78.31 95 LEU A O 1
ATOM 732 N N . ARG A 1 96 ? -9.726 11.064 -6.264 1.00 72.12 96 ARG A N 1
ATOM 733 C CA . ARG A 1 96 ? -10.753 11.230 -5.221 1.00 72.12 96 ARG A CA 1
ATOM 734 C C . ARG A 1 96 ? -10.307 12.053 -4.012 1.00 72.12 96 ARG A C 1
ATOM 736 O O . ARG A 1 96 ? -11.175 12.476 -3.262 1.00 72.12 96 ARG A O 1
ATOM 743 N N . GLN A 1 97 ? -9.006 12.226 -3.780 1.00 64.06 97 GLN A N 1
ATOM 744 C CA . GLN A 1 97 ? -8.498 13.008 -2.643 1.00 64.06 97 GLN A CA 1
ATOM 745 C C . GLN A 1 97 ? -8.112 14.450 -3.011 1.00 64.06 97 GLN A C 1
ATOM 747 O O . GLN A 1 97 ? -7.763 15.214 -2.117 1.00 64.06 97 GLN A O 1
ATOM 752 N N . GLU A 1 98 ? -8.177 14.832 -4.292 1.00 53.75 98 GLU A N 1
ATOM 753 C CA . GLU A 1 98 ? -7.875 16.195 -4.764 1.00 53.75 98 GLU A CA 1
ATOM 754 C C . GLU A 1 98 ? -9.098 17.141 -4.806 1.00 53.75 98 GLU A C 1
ATOM 756 O O . GLU A 1 98 ? -8.979 18.251 -5.323 1.00 53.75 98 GLU A O 1
ATOM 761 N N . PHE A 1 99 ? -10.246 16.749 -4.236 1.00 40.78 99 PHE A N 1
ATOM 762 C CA . PHE A 1 99 ? -11.457 17.579 -4.135 1.00 40.78 99 PHE A CA 1
ATOM 763 C C . PHE A 1 99 ? -12.050 17.578 -2.726 1.00 40.78 99 PHE A C 1
ATOM 765 O O . PHE A 1 99 ? -12.155 16.480 -2.132 1.00 40.78 99 PHE A O 1
#

Sequence (99 aa):
DAVYAGELTACQNLLAECNNENEQRKMVNHTTVRGELVLIVAIRLEYPNVTKLLIAHGANPATKCKVPYSGSTPLSVAMRSNRPFVVRLITEAFLRQEF

Organism: NCBI:txid156173

InterPro domains:
  IPR002110 Ankyrin repeat [PF12796] (2-91)
  IPR036770 Ankyrin repeat-containing domain superfamily [G3DSA:1.25.40.20] (1-94)
  IPR036770 Ankyrin repeat-containing domain superfamily [SSF48403] (28-90)

Secondary structure (DSSP, 8-state):
-HHHHT-HHHHHHHHHS--SHHHHHHHHTPBPTTS-BHHHHHHHTT-HHHHHHHHHTT--TTPPP-SSSTT--HHHHHHHTT-HHHHHHHHHHHHHH--

pLDDT: mean 75.05, std 7.88, range [40.78, 86.12]

Foldseek 3Di:
DCLLVLPLVVLVVVLVVPPDLVVLQCVLQAADVQQFRSLLSCLLVVNVSSNLVSLVSPNAQQDAGCPPRGRDGVLNSNVVNPDVVSNVSSVVSNVVVVD

Radius of gyration: 12.31 Å; chains: 1; bounding box: 26×30×34 Å